Protein AF-A0A8J4XCF0-F1 (afdb_monomer_lite)

Organism: Clarias magur (NCBI:txid1594786)

Foldseek 3Di:
DDDDDPPDDDPPPPPVVVVCVVVVVVVVVVVVVVVVVVLVVLLVVLCVVPVDDSVPQDSVNSVVSSVVVVVVVVVVVPD

pLDDT: mean 77.09, std 19.8, range [38.53, 96.31]

Sequence (79 aa):
MTASNLGSGPEKSFNAKEERKLRKPLIEKRRRERINSSLEQLKGIMVDAYNLDQSKLEKADVLEITVQHMEGLQRGIGQ

Secondary structure (DSSP, 8-state):
---------------HHHHHHHHHHHHHHHHHHHHHHHHHHHHHHHHHHHT--GGG--HHHHHHHHHHHHHHHHHHTT-

Structure (mmCIF, N/CA/C/O backbone):
data_AF-A0A8J4XCF0-F1
#
_entry.id   AF-A0A8J4XCF0-F1
#
loop_
_atom_site.group_PDB
_atom_site.id
_atom_site.type_symbol
_atom_site.label_atom_id
_atom_site.label_alt_id
_atom_site.label_comp_id
_atom_site.label_asym_id
_atom_site.label_entity_id
_atom_site.label_seq_id
_atom_site.pdbx_PDB_ins_code
_atom_site.Cartn_x
_atom_site.Cartn_y
_atom_site.Cartn_z
_atom_site.occupancy
_atom_site.B_iso_or_equiv
_atom_site.auth_seq_id
_atom_site.auth_comp_id
_atom_site.auth_asym_id
_atom_site.auth_atom_id
_atom_site.pdbx_PDB_model_num
ATOM 1 N N . MET A 1 1 ? 52.195 -22.522 -48.086 1.00 41.22 1 MET A N 1
ATOM 2 C CA . MET A 1 1 ? 52.043 -21.096 -47.729 1.00 41.22 1 MET A CA 1
ATOM 3 C C . MET A 1 1 ? 50.574 -20.851 -47.451 1.00 41.22 1 MET A C 1
ATOM 5 O O . MET A 1 1 ? 49.736 -21.341 -48.195 1.00 41.22 1 MET A O 1
ATOM 9 N N . THR A 1 2 ? 50.292 -20.246 -46.307 1.00 40.59 2 THR A N 1
ATOM 10 C CA . THR A 1 2 ? 48.969 -20.063 -45.709 1.00 40.59 2 THR A CA 1
ATOM 11 C C . THR A 1 2 ? 48.252 -18.858 -46.318 1.00 40.59 2 THR A C 1
ATOM 13 O O . THR A 1 2 ? 48.906 -17.865 -46.614 1.00 40.59 2 THR A O 1
ATOM 16 N N . ALA A 1 3 ? 46.926 -18.933 -46.458 1.00 39.22 3 ALA A N 1
ATOM 17 C CA . ALA A 1 3 ? 45.978 -17.933 -45.942 1.00 39.22 3 ALA A CA 1
ATOM 18 C C . ALA A 1 3 ? 44.574 -18.192 -46.513 1.00 39.22 3 ALA A C 1
ATOM 20 O O . ALA A 1 3 ? 44.243 -17.802 -47.630 1.00 39.22 3 ALA A O 1
ATOM 21 N N . SER A 1 4 ? 43.738 -18.838 -45.706 1.00 49.06 4 SER A N 1
ATOM 22 C CA . SER A 1 4 ? 42.289 -18.861 -45.876 1.00 49.06 4 SER A CA 1
ATOM 23 C C . SER A 1 4 ? 41.738 -17.493 -45.462 1.00 49.06 4 SER A C 1
ATOM 25 O O . SER A 1 4 ? 41.831 -17.129 -44.292 1.00 49.06 4 SER A O 1
ATOM 27 N N . ASN A 1 5 ? 41.175 -16.726 -46.397 1.00 49.22 5 ASN A N 1
ATOM 28 C CA . ASN A 1 5 ? 40.516 -15.456 -46.093 1.00 49.22 5 ASN A CA 1
ATOM 29 C C . ASN A 1 5 ? 39.020 -15.699 -45.838 1.00 49.22 5 ASN A C 1
ATOM 31 O O . ASN A 1 5 ? 38.207 -15.694 -46.762 1.00 49.22 5 ASN A O 1
ATOM 35 N N . LEU A 1 6 ? 38.670 -15.942 -44.574 1.00 49.72 6 LEU A N 1
ATOM 36 C CA . LEU A 1 6 ? 37.291 -15.965 -44.089 1.00 49.72 6 LEU A CA 1
ATOM 37 C C . LEU A 1 6 ? 36.758 -14.526 -44.043 1.00 49.72 6 LEU A C 1
ATOM 39 O O . LEU A 1 6 ? 37.050 -13.774 -43.119 1.00 49.72 6 LEU A O 1
ATOM 43 N N . GLY A 1 7 ? 35.977 -14.142 -45.052 1.00 38.53 7 GLY A N 1
ATOM 44 C CA . GLY A 1 7 ? 35.178 -12.918 -45.028 1.00 38.53 7 GLY A CA 1
ATOM 45 C C . GLY A 1 7 ? 33.914 -13.130 -44.200 1.00 38.53 7 GLY A C 1
ATOM 46 O O . GLY A 1 7 ? 32.859 -13.436 -44.749 1.00 38.53 7 GLY A O 1
ATOM 47 N N . SER A 1 8 ? 34.024 -13.007 -42.879 1.00 48.00 8 SER A N 1
ATOM 48 C CA . SER A 1 8 ? 32.871 -12.876 -41.985 1.00 48.00 8 SER A CA 1
ATOM 49 C C . SER A 1 8 ? 32.157 -11.547 -42.255 1.00 48.00 8 SER A C 1
ATOM 51 O O . SER A 1 8 ? 32.799 -10.500 -42.336 1.00 48.00 8 SER A O 1
ATOM 53 N N . GLY A 1 9 ? 30.838 -11.630 -42.452 1.00 42.88 9 GLY A N 1
ATOM 54 C CA . GLY A 1 9 ? 29.947 -10.547 -42.872 1.00 42.88 9 GLY A CA 1
ATOM 55 C C . GLY A 1 9 ? 29.793 -9.388 -41.876 1.00 42.88 9 GLY A C 1
ATOM 56 O O . GLY A 1 9 ? 30.529 -9.294 -40.896 1.00 42.88 9 GLY A O 1
ATOM 57 N N . PRO A 1 10 ? 28.849 -8.464 -42.135 1.00 45.59 10 PRO A N 1
ATOM 58 C CA . PRO A 1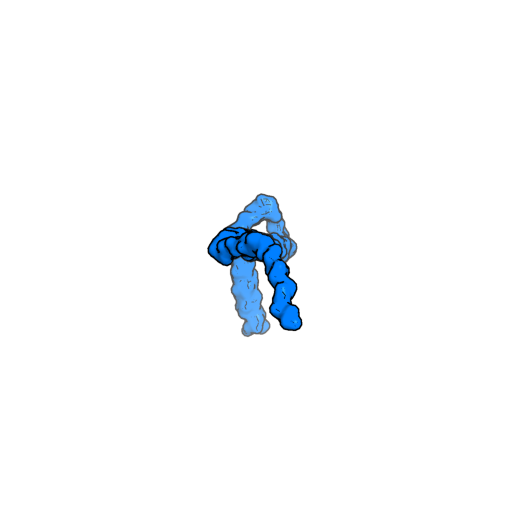 10 ? 28.761 -7.209 -41.409 1.00 45.59 10 PRO A CA 1
ATOM 59 C C . PRO A 1 10 ? 28.287 -7.471 -39.978 1.00 45.59 10 PRO A C 1
ATOM 61 O O . PRO A 1 10 ? 27.101 -7.693 -39.731 1.00 45.59 10 PRO A O 1
ATOM 64 N N . GLU A 1 11 ? 29.223 -7.417 -39.035 1.00 46.06 11 GLU A N 1
ATOM 65 C CA . GLU A 1 11 ? 28.948 -7.287 -37.609 1.00 46.06 11 GLU A CA 1
ATOM 66 C C . GLU A 1 11 ? 28.110 -6.013 -37.417 1.00 46.06 11 GLU A C 1
ATOM 68 O O . GLU A 1 11 ? 28.615 -4.886 -37.435 1.00 46.06 11 GLU A O 1
ATOM 73 N N . LYS A 1 12 ? 26.787 -6.180 -37.301 1.00 49.50 12 LYS A N 1
ATOM 74 C CA . LYS A 1 12 ? 25.880 -5.121 -36.856 1.00 49.50 12 LYS A CA 1
ATOM 75 C C . LYS A 1 12 ? 26.289 -4.755 -35.436 1.00 49.50 12 LYS A C 1
ATOM 77 O O . LYS A 1 12 ? 25.831 -5.362 -34.472 1.00 49.50 12 LYS A O 1
ATOM 82 N N . SER A 1 13 ? 27.126 -3.732 -35.322 1.00 50.47 13 SER A N 1
ATOM 83 C CA . SER A 1 13 ? 27.367 -2.989 -34.093 1.00 50.47 13 SER A CA 1
ATOM 84 C C . SER A 1 13 ? 26.040 -2.403 -33.610 1.00 50.47 13 SER A C 1
ATOM 86 O O . SER A 1 13 ? 25.693 -1.268 -33.936 1.00 50.47 13 SER A O 1
ATOM 88 N N . PHE A 1 14 ? 25.262 -3.188 -32.861 1.00 52.91 14 PHE A N 1
ATOM 89 C CA . PHE A 1 14 ? 24.129 -2.670 -32.110 1.00 52.91 14 PHE A CA 1
ATOM 90 C C . PHE A 1 14 ? 24.681 -1.612 -31.163 1.00 52.91 14 PHE A C 1
ATOM 92 O O . PHE A 1 14 ? 25.498 -1.876 -30.281 1.00 52.91 14 PHE A O 1
ATOM 99 N N . ASN A 1 15 ? 24.289 -0.371 -31.425 1.00 58.62 15 ASN A N 1
ATOM 100 C CA . ASN A 1 15 ? 24.777 0.801 -30.736 1.00 58.62 15 ASN A CA 1
ATOM 101 C C . ASN A 1 15 ? 24.452 0.632 -29.244 1.00 58.62 15 ASN A C 1
ATOM 103 O O . ASN A 1 15 ? 23.287 0.678 -28.857 1.00 58.62 15 ASN A O 1
ATOM 107 N N . ALA A 1 16 ? 25.456 0.429 -28.384 1.00 60.22 16 ALA A N 1
ATOM 108 C CA . ALA A 1 16 ? 25.275 0.191 -26.944 1.00 60.22 16 ALA A CA 1
ATOM 109 C C . ALA A 1 16 ? 24.419 1.277 -26.243 1.00 60.22 16 ALA A C 1
ATOM 111 O O . ALA A 1 16 ? 23.873 1.075 -25.153 1.00 60.22 16 ALA A O 1
ATOM 112 N N . LYS A 1 17 ? 24.266 2.451 -26.878 1.00 58.41 17 LYS A N 1
ATOM 113 C CA . LYS A 1 17 ? 23.316 3.500 -26.483 1.00 58.41 17 LYS A CA 1
ATOM 114 C C . LYS A 1 17 ? 21.846 3.109 -26.682 1.00 58.41 17 LYS A C 1
ATOM 116 O O . LYS A 1 17 ? 21.036 3.454 -25.824 1.00 58.41 17 LYS A O 1
ATOM 121 N N . GLU A 1 18 ? 21.487 2.420 -27.759 1.00 57.28 18 GLU A N 1
ATOM 122 C CA . GLU A 1 18 ? 20.126 1.924 -28.017 1.00 57.28 18 GLU A CA 1
ATOM 123 C C . GLU A 1 18 ? 19.775 0.765 -27.084 1.00 57.28 18 GLU A C 1
ATOM 125 O O . GLU A 1 18 ? 18.698 0.748 -26.491 1.00 57.28 18 GLU A O 1
ATOM 130 N N . GLU A 1 19 ? 20.731 -0.123 -26.821 1.00 55.84 19 GLU A N 1
ATOM 131 C CA . GLU A 1 19 ? 20.547 -1.213 -25.866 1.00 55.84 19 GLU A CA 1
ATOM 132 C C . GLU A 1 19 ? 20.357 -0.694 -24.428 1.00 55.84 19 GLU A C 1
ATOM 134 O O . GLU A 1 19 ? 19.468 -1.146 -23.706 1.00 55.84 19 GLU A O 1
ATOM 139 N N . ARG A 1 20 ? 21.105 0.342 -24.012 1.00 57.69 20 ARG A N 1
ATOM 140 C CA . ARG A 1 20 ? 20.832 1.049 -22.744 1.00 57.69 20 ARG A CA 1
ATOM 141 C C . ARG A 1 20 ? 19.474 1.746 -22.740 1.00 57.69 20 ARG A C 1
ATOM 143 O O . ARG A 1 20 ? 18.829 1.768 -21.693 1.00 57.69 20 ARG A O 1
ATOM 150 N N . LYS A 1 21 ? 19.036 2.324 -23.863 1.00 55.31 21 LYS A N 1
ATOM 151 C CA . LYS A 1 21 ? 17.712 2.962 -23.984 1.00 55.31 21 LYS A CA 1
ATOM 152 C C . LYS A 1 21 ? 16.564 1.951 -23.903 1.00 55.31 21 LYS A C 1
ATOM 154 O O . LYS A 1 21 ? 15.510 2.331 -23.414 1.00 55.31 21 LYS A O 1
ATOM 159 N N . LEU A 1 22 ? 16.776 0.693 -24.293 1.00 57.66 22 LEU A N 1
ATOM 160 C CA . LEU A 1 22 ? 15.796 -0.400 -24.187 1.00 57.66 22 LEU A CA 1
ATOM 161 C C . LEU A 1 22 ? 15.855 -1.141 -22.838 1.00 57.66 22 LEU A C 1
ATOM 163 O O . LEU A 1 22 ? 14.827 -1.540 -22.301 1.00 57.66 22 LEU A O 1
ATOM 167 N N . ARG A 1 23 ? 17.039 -1.276 -22.227 1.00 60.50 23 ARG A N 1
ATOM 168 C CA . ARG A 1 23 ? 17.204 -1.908 -20.902 1.00 60.50 23 ARG A CA 1
ATOM 169 C C . ARG A 1 23 ? 16.674 -1.035 -19.760 1.00 60.50 23 ARG A C 1
ATOM 171 O O . ARG A 1 23 ? 16.107 -1.555 -18.803 1.00 60.50 23 ARG A O 1
ATOM 178 N N . LYS A 1 24 ? 16.816 0.290 -19.859 1.00 60.84 24 LYS A N 1
ATOM 179 C CA . LYS A 1 24 ? 16.300 1.251 -18.866 1.00 60.84 24 LYS A CA 1
ATOM 180 C C . LYS A 1 24 ? 14.782 1.141 -18.609 1.00 60.84 24 LYS A C 1
ATOM 182 O O . LYS A 1 24 ? 14.418 1.037 -17.439 1.00 60.84 24 LYS A O 1
ATOM 187 N N . PRO A 1 25 ? 13.895 1.111 -19.624 1.00 72.38 25 PRO A N 1
ATOM 188 C CA . PRO A 1 25 ? 12.460 0.943 -19.397 1.00 72.38 25 PRO A CA 1
ATOM 189 C C . PRO A 1 25 ? 12.109 -0.433 -18.816 1.00 72.38 25 PRO A C 1
AT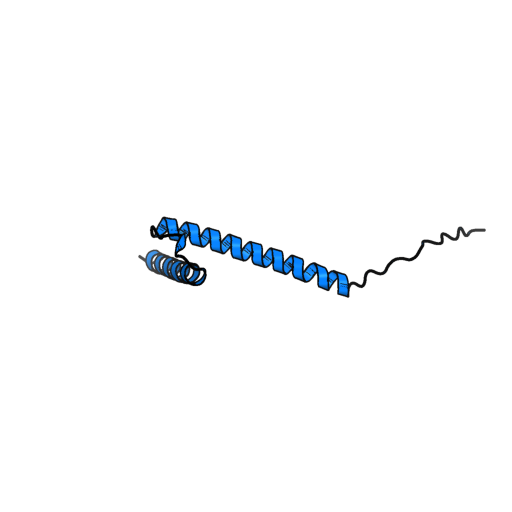OM 191 O O . PRO A 1 25 ? 11.170 -0.525 -18.032 1.00 72.38 25 PRO A O 1
ATOM 194 N N . LEU A 1 26 ? 12.885 -1.483 -19.109 1.00 74.75 26 LEU A N 1
ATOM 195 C CA . LEU A 1 26 ? 12.687 -2.810 -18.510 1.00 74.75 26 LEU A CA 1
ATOM 196 C C . LEU A 1 26 ? 13.046 -2.839 -17.017 1.00 74.75 26 LEU A C 1
ATOM 198 O O . LEU A 1 26 ? 12.298 -3.393 -16.212 1.00 74.75 26 LEU A O 1
ATOM 202 N N . ILE A 1 27 ? 14.162 -2.215 -16.630 1.00 82.31 27 ILE A N 1
ATOM 203 C CA . ILE A 1 27 ? 14.571 -2.111 -15.220 1.00 82.31 27 ILE A CA 1
ATOM 204 C C . ILE A 1 27 ? 13.547 -1.294 -14.430 1.00 82.31 27 ILE A C 1
ATOM 206 O O . ILE A 1 27 ? 13.138 -1.703 -13.345 1.00 82.31 27 ILE A O 1
ATOM 210 N N . GLU A 1 28 ? 13.093 -0.171 -14.986 1.00 84.75 28 GLU A N 1
ATOM 211 C CA . GLU A 1 28 ? 12.081 0.661 -14.338 1.00 84.75 28 GLU A CA 1
ATOM 212 C C . GLU A 1 28 ? 10.730 -0.056 -14.238 1.00 84.75 28 GLU A C 1
ATOM 214 O O . GLU A 1 28 ? 10.076 0.027 -13.199 1.00 84.75 28 GLU A O 1
ATOM 219 N N . LYS A 1 29 ? 10.332 -0.822 -15.262 1.00 86.88 29 LYS A N 1
ATOM 220 C CA . LYS A 1 29 ? 9.142 -1.680 -15.199 1.00 86.88 29 LYS A CA 1
ATOM 221 C C . LYS A 1 29 ? 9.244 -2.668 -14.035 1.00 86.88 29 LYS A C 1
ATOM 223 O O . LYS A 1 29 ? 8.352 -2.696 -13.193 1.00 86.88 29 LYS A O 1
ATOM 228 N N . ARG A 1 30 ? 10.367 -3.383 -13.913 1.00 88.00 30 ARG A N 1
ATOM 229 C CA . ARG A 1 30 ? 10.599 -4.327 -12.809 1.00 88.00 30 ARG A CA 1
ATOM 230 C C . ARG A 1 30 ? 10.613 -3.636 -11.444 1.00 88.00 30 ARG A C 1
ATOM 232 O O . ARG A 1 30 ? 10.103 -4.177 -10.467 1.00 88.00 30 ARG A O 1
ATOM 239 N N . ARG A 1 31 ? 11.184 -2.429 -11.356 1.00 92.06 31 ARG A N 1
ATOM 240 C CA . ARG A 1 31 ? 11.163 -1.621 -10.128 1.00 92.06 31 ARG A CA 1
ATOM 241 C C . ARG A 1 31 ? 9.729 -1.259 -9.738 1.00 92.06 31 ARG A C 1
ATOM 243 O O . ARG A 1 31 ? 9.366 -1.435 -8.579 1.00 92.06 31 ARG A O 1
ATOM 250 N N . ARG A 1 32 ? 8.915 -0.800 -10.694 1.00 93.50 32 ARG A N 1
ATOM 251 C CA . ARG A 1 32 ? 7.498 -0.460 -10.479 1.00 93.50 32 ARG A CA 1
ATOM 252 C C . ARG A 1 32 ? 6.667 -1.671 -10.082 1.00 93.50 32 ARG A C 1
ATOM 254 O O . ARG A 1 32 ? 5.864 -1.557 -9.167 1.00 93.50 32 ARG A O 1
ATOM 261 N N . GLU A 1 33 ? 6.881 -2.819 -10.718 1.00 93.75 33 GLU A N 1
ATOM 262 C CA . GLU A 1 33 ? 6.227 -4.080 -10.349 1.00 93.75 33 GLU A CA 1
ATOM 263 C C . GLU A 1 33 ? 6.544 -4.465 -8.904 1.00 93.75 33 GLU A C 1
ATOM 265 O O . GLU A 1 33 ? 5.628 -4.749 -8.139 1.00 93.75 33 GLU A O 1
ATOM 270 N N . ARG A 1 34 ? 7.818 -4.382 -8.494 1.00 96.31 34 ARG A N 1
ATOM 271 C CA . ARG A 1 34 ? 8.209 -4.626 -7.097 1.00 96.31 34 ARG A CA 1
ATOM 272 C C . ARG A 1 34 ? 7.515 -3.667 -6.130 1.00 96.31 34 ARG A C 1
ATOM 274 O O . ARG A 1 34 ? 6.967 -4.123 -5.138 1.00 96.31 34 ARG A O 1
ATOM 281 N N . ILE A 1 35 ? 7.503 -2.367 -6.431 1.00 94.19 35 ILE A N 1
ATOM 282 C CA . ILE A 1 35 ? 6.840 -1.358 -5.587 1.00 94.19 35 ILE A CA 1
ATOM 283 C C . ILE A 1 35 ? 5.340 -1.644 -5.469 1.00 94.19 35 ILE A C 1
ATOM 285 O O . ILE A 1 35 ? 4.806 -1.655 -4.366 1.00 94.19 35 ILE A O 1
ATOM 289 N N . ASN A 1 36 ? 4.663 -1.906 -6.587 1.00 94.75 36 ASN A N 1
ATOM 290 C CA . ASN A 1 36 ? 3.231 -2.192 -6.580 1.00 94.75 36 ASN A CA 1
ATOM 291 C C . ASN A 1 36 ? 2.917 -3.497 -5.837 1.00 94.75 36 ASN A C 1
ATOM 293 O O . ASN A 1 36 ? 1.965 -3.525 -5.068 1.00 94.75 36 ASN A O 1
ATOM 297 N N . SER A 1 37 ? 3.732 -4.542 -6.006 1.00 95.38 37 SER A N 1
ATOM 298 C CA . SER A 1 37 ? 3.570 -5.797 -5.265 1.00 95.38 37 SER A CA 1
ATOM 299 C C . SER A 1 37 ? 3.706 -5.587 -3.759 1.00 95.38 37 SER A C 1
ATOM 301 O O . SER A 1 37 ? 2.927 -6.154 -3.001 1.00 95.38 37 SER A O 1
ATOM 303 N N . SER A 1 38 ? 4.676 -4.784 -3.315 1.00 94.94 38 SER A N 1
ATOM 304 C CA . SER A 1 38 ? 4.833 -4.468 -1.893 1.00 94.94 38 SER A CA 1
ATOM 305 C C . SER A 1 38 ? 3.675 -3.626 -1.359 1.00 94.94 38 SER A C 1
ATOM 307 O O . SER A 1 38 ? 3.212 -3.879 -0.255 1.00 94.94 38 SER A O 1
ATOM 309 N N . LEU A 1 39 ? 3.170 -2.662 -2.135 1.00 94.94 39 LEU A N 1
ATOM 310 C CA . LEU A 1 39 ? 2.007 -1.862 -1.738 1.00 94.94 39 LEU A CA 1
ATOM 311 C C . LEU A 1 39 ? 0.734 -2.705 -1.610 1.00 94.94 39 LEU A C 1
ATOM 313 O O . LEU A 1 39 ? -0.029 -2.487 -0.677 1.00 94.94 39 LEU A O 1
ATOM 317 N N . GLU A 1 40 ? 0.515 -3.673 -2.502 1.00 94.31 40 GLU A N 1
ATOM 318 C CA . GLU A 1 40 ? -0.642 -4.574 -2.411 1.00 94.31 40 GLU A CA 1
ATOM 319 C C . GLU A 1 40 ? -0.555 -5.475 -1.172 1.00 94.31 40 GLU A C 1
ATOM 321 O O . GLU A 1 40 ? -1.536 -5.650 -0.456 1.00 94.31 40 GLU A O 1
ATOM 326 N N . GLN A 1 41 ? 0.641 -5.991 -0.867 1.00 95.00 41 GLN A N 1
ATOM 327 C CA . GLN A 1 41 ? 0.873 -6.765 0.355 1.00 95.00 41 GLN A CA 1
ATOM 328 C C . GLN A 1 41 ? 0.618 -5.926 1.610 1.00 95.00 41 GLN A C 1
ATOM 330 O O . GLN A 1 41 ? -0.090 -6.376 2.505 1.00 95.00 41 GLN A O 1
ATOM 335 N N . LEU A 1 42 ? 1.149 -4.698 1.664 1.00 95.06 42 LEU A N 1
ATOM 336 C CA . LEU A 1 42 ? 0.888 -3.773 2.771 1.00 95.06 42 LEU A CA 1
ATOM 337 C C . LEU A 1 42 ? -0.605 -3.488 2.916 1.00 95.06 42 LEU A C 1
ATOM 339 O O . LEU A 1 42 ? -1.133 -3.552 4.021 1.00 95.06 42 LEU A O 1
ATOM 343 N N . LYS A 1 43 ? -1.298 -3.237 1.802 1.00 94.56 43 LYS A N 1
ATOM 344 C CA . LYS A 1 43 ? -2.742 -3.013 1.785 1.00 94.56 43 LYS A CA 1
ATOM 345 C C . LYS A 1 43 ? -3.508 -4.193 2.385 1.00 94.56 43 LYS A C 1
ATOM 347 O O . LYS A 1 43 ? -4.362 -3.960 3.231 1.00 94.56 43 LYS A O 1
ATOM 352 N N . GLY A 1 44 ? -3.175 -5.428 2.005 1.00 94.38 44 GLY A N 1
ATOM 353 C CA . GLY A 1 44 ? -3.779 -6.633 2.582 1.00 94.38 44 GLY A CA 1
ATOM 354 C C . GLY A 1 44 ? -3.554 -6.737 4.092 1.00 94.38 44 GLY A C 1
ATOM 355 O O . GLY A 1 44 ? -4.513 -6.855 4.846 1.00 94.38 44 GLY A O 1
ATOM 356 N N . ILE A 1 45 ? -2.306 -6.578 4.546 1.00 94.12 45 ILE A N 1
ATOM 357 C CA . ILE A 1 45 ? -1.971 -6.642 5.979 1.00 94.12 45 ILE A CA 1
ATOM 358 C C . ILE A 1 45 ? -2.737 -5.573 6.773 1.00 94.12 45 ILE A C 1
ATOM 360 O O . ILE A 1 45 ? -3.242 -5.862 7.853 1.00 94.12 45 ILE A O 1
ATOM 364 N N . MET A 1 46 ? -2.844 -4.343 6.257 1.00 93.69 46 MET A N 1
ATOM 365 C CA . MET A 1 46 ? -3.576 -3.266 6.936 1.00 93.69 46 MET A CA 1
ATOM 366 C C . MET A 1 46 ? -5.091 -3.502 6.937 1.00 93.69 46 MET A C 1
ATOM 368 O O . MET A 1 46 ? -5.740 -3.241 7.948 1.00 93.69 46 MET A O 1
ATOM 372 N N . VAL A 1 47 ? -5.659 -4.019 5.843 1.00 94.00 47 VAL A N 1
ATOM 373 C CA . VAL A 1 47 ? -7.077 -4.413 5.777 1.00 94.00 47 VAL A CA 1
ATOM 374 C C . VAL A 1 47 ? -7.390 -5.475 6.825 1.00 94.00 47 VAL A C 1
ATOM 376 O O . VAL A 1 47 ? -8.341 -5.296 7.582 1.00 94.00 47 VAL A O 1
ATOM 379 N N . ASP A 1 48 ? -6.557 -6.508 6.933 1.00 92.44 48 ASP A N 1
ATOM 380 C CA . ASP A 1 48 ? -6.749 -7.595 7.894 1.00 92.44 48 ASP A CA 1
ATOM 381 C C . 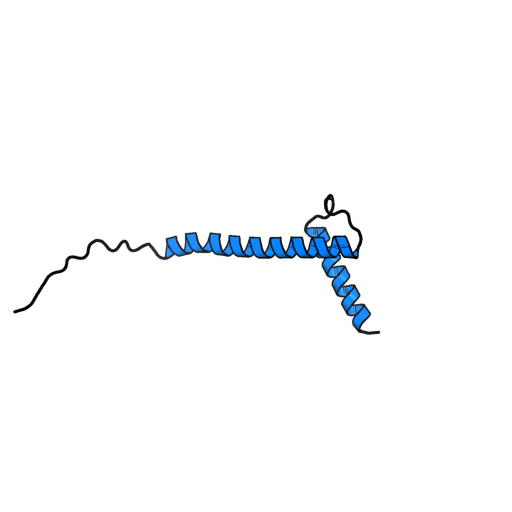ASP A 1 48 ? -6.545 -7.123 9.344 1.00 92.44 48 ASP A C 1
ATOM 383 O O . ASP A 1 48 ? -7.327 -7.462 10.231 1.00 92.44 48 ASP A O 1
ATOM 387 N N . ALA A 1 49 ? -5.519 -6.302 9.599 1.00 90.50 49 ALA A N 1
ATOM 388 C CA . ALA A 1 49 ? -5.191 -5.824 10.944 1.00 90.50 49 ALA A CA 1
ATOM 389 C C . ALA A 1 49 ? -6.227 -4.836 11.509 1.00 90.50 49 ALA A C 1
ATOM 391 O O . ALA A 1 49 ? -6.466 -4.819 12.716 1.00 90.50 49 ALA A O 1
ATOM 392 N N . TYR A 1 50 ? -6.835 -4.012 10.652 1.00 90.19 50 TYR A N 1
ATOM 393 C CA . TYR A 1 50 ? -7.731 -2.923 11.058 1.00 90.19 50 TYR A CA 1
ATOM 394 C C . TYR A 1 50 ? -9.183 -3.104 10.580 1.00 90.19 50 TYR A C 1
ATOM 396 O O . TYR A 1 50 ? -10.007 -2.222 10.815 1.00 90.19 50 TYR A O 1
ATOM 404 N N . ASN A 1 51 ? -9.518 -4.237 9.947 1.00 91.19 51 ASN A N 1
ATOM 405 C CA . ASN A 1 51 ? -10.828 -4.519 9.336 1.0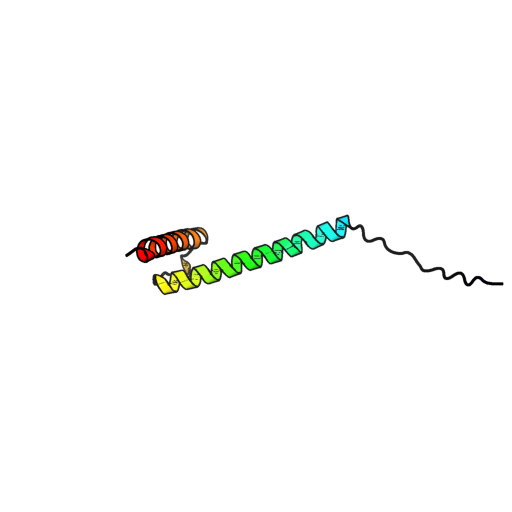0 91.19 51 ASN A CA 1
ATOM 406 C C . ASN A 1 51 ? -11.297 -3.398 8.387 1.00 91.19 51 ASN A C 1
ATOM 408 O O . ASN A 1 51 ? -12.446 -2.953 8.433 1.00 91.19 51 ASN A O 1
ATOM 412 N N . LEU A 1 52 ? -10.383 -2.903 7.549 1.00 90.06 52 LEU A N 1
ATOM 413 C CA . LEU A 1 52 ? -10.648 -1.784 6.641 1.00 90.06 52 LEU A CA 1
ATOM 414 C C . LEU A 1 52 ? -11.305 -2.253 5.341 1.00 90.06 52 LEU A C 1
ATOM 416 O O . LEU A 1 52 ? -11.119 -3.376 4.887 1.00 90.06 52 LEU A O 1
ATOM 420 N N . ASP A 1 53 ? -12.033 -1.353 4.685 1.00 89.94 53 ASP A N 1
ATOM 421 C CA . ASP A 1 53 ? -12.601 -1.615 3.365 1.00 89.94 53 ASP A CA 1
ATOM 422 C C . ASP A 1 53 ? -11.531 -1.426 2.276 1.00 89.94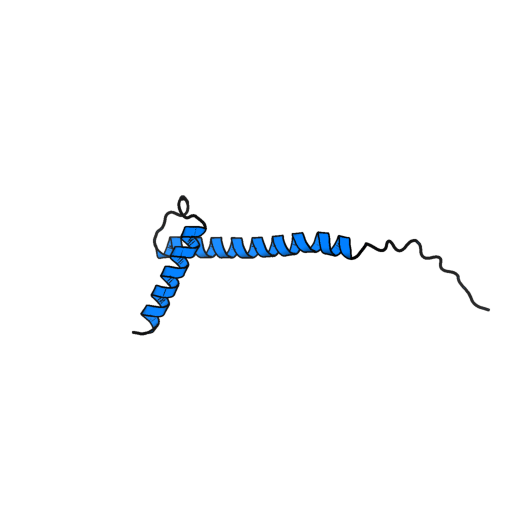 53 ASP A C 1
ATOM 424 O O . ASP A 1 53 ? -11.109 -0.305 1.972 1.00 89.94 53 ASP A O 1
ATOM 428 N N . GLN A 1 54 ? -11.108 -2.532 1.657 1.00 88.50 54 GLN A N 1
ATOM 429 C CA . GLN A 1 54 ? -10.090 -2.539 0.604 1.00 88.50 54 GLN A CA 1
ATOM 430 C C . GLN A 1 54 ? -10.451 -1.615 -0.575 1.00 88.50 54 GLN A C 1
ATOM 432 O O . GLN A 1 54 ? -9.552 -1.055 -1.211 1.00 88.50 54 GLN A O 1
ATOM 437 N N . SER A 1 55 ? -11.742 -1.434 -0.876 1.00 90.00 55 SER A N 1
ATOM 438 C CA . SER A 1 55 ? -12.198 -0.616 -2.009 1.00 90.00 55 SER A CA 1
ATOM 439 C C . SER A 1 55 ? -11.967 0.886 -1.815 1.00 90.00 55 SER A C 1
ATOM 441 O O . SER A 1 55 ? -11.887 1.620 -2.798 1.00 90.00 55 SER A O 1
ATOM 443 N N . LYS A 1 56 ? -11.806 1.331 -0.563 1.00 87.75 56 LYS A N 1
ATOM 444 C CA . LYS A 1 56 ? -11.635 2.743 -0.191 1.00 87.75 56 LYS A CA 1
ATOM 445 C C . LYS A 1 56 ? -10.197 3.119 0.148 1.00 87.75 56 LYS A C 1
ATOM 447 O O . LYS A 1 56 ? -9.926 4.292 0.348 1.00 87.75 56 LYS A O 1
ATOM 452 N N . LEU A 1 57 ? -9.293 2.140 0.226 1.00 90.06 57 LEU A N 1
ATOM 453 C CA . LEU A 1 57 ? -7.900 2.379 0.596 1.00 90.06 57 LEU A CA 1
ATOM 454 C C . LEU A 1 57 ? -7.086 2.833 -0.619 1.00 90.06 57 LEU A C 1
ATOM 456 O O . LEU A 1 57 ? -6.752 2.017 -1.495 1.00 90.06 57 LEU A O 1
ATOM 460 N N . GLU A 1 58 ? -6.750 4.119 -0.670 1.00 92.62 58 GLU A N 1
ATOM 461 C CA . GLU A 1 58 ? -5.845 4.670 -1.671 1.00 92.62 58 GLU A CA 1
ATOM 462 C C . GLU A 1 58 ? -4.380 4.383 -1.313 1.00 92.62 58 GLU A C 1
ATOM 464 O O . GLU A 1 58 ? -4.032 3.974 -0.206 1.00 92.62 58 GLU A O 1
ATOM 469 N N . LYS A 1 59 ? -3.468 4.593 -2.270 1.00 90.44 59 LYS A N 1
ATOM 470 C CA . LYS A 1 59 ? -2.033 4.347 -2.040 1.00 90.44 59 LYS A CA 1
ATOM 471 C C . LYS A 1 59 ? -1.445 5.239 -0.943 1.00 90.44 59 LYS A C 1
ATOM 473 O O . LYS A 1 59 ? -0.501 4.812 -0.286 1.00 90.44 59 LYS A O 1
ATOM 478 N N . ALA A 1 60 ? -1.963 6.457 -0.783 1.00 94.44 60 ALA A N 1
ATOM 479 C CA . ALA A 1 60 ? -1.529 7.373 0.267 1.00 94.44 60 ALA A CA 1
ATOM 480 C C . ALA A 1 60 ? -1.943 6.850 1.651 1.00 94.44 60 ALA A C 1
ATOM 482 O O . ALA A 1 60 ? -1.078 6.707 2.511 1.00 94.44 60 ALA A O 1
ATOM 483 N N . ASP A 1 61 ? -3.206 6.442 1.805 1.00 92.56 61 ASP A N 1
ATOM 484 C CA . ASP A 1 61 ? -3.731 5.873 3.054 1.00 92.56 61 ASP A CA 1
ATOM 485 C C . ASP A 1 61 ? -2.960 4.619 3.470 1.00 92.56 61 ASP A C 1
ATOM 487 O O . ASP A 1 61 ? -2.576 4.471 4.626 1.00 92.56 61 ASP A O 1
ATOM 491 N N . VAL A 1 62 ? -2.671 3.720 2.516 1.00 93.44 62 VAL A N 1
ATOM 492 C CA . VAL A 1 62 ? -1.875 2.507 2.779 1.00 93.44 62 VAL A CA 1
ATOM 493 C C . VAL A 1 62 ? -0.525 2.877 3.396 1.00 93.44 62 VAL A C 1
ATOM 495 O O . VAL A 1 62 ? -0.099 2.238 4.356 1.00 93.44 62 VAL A O 1
ATOM 498 N N . LEU A 1 63 ? 0.154 3.897 2.862 1.00 95.56 63 LEU A N 1
ATOM 499 C CA . LEU A 1 63 ? 1.444 4.350 3.384 1.00 95.56 63 LEU A CA 1
ATOM 500 C C . LEU A 1 63 ? 1.300 4.978 4.774 1.00 95.56 63 LEU A C 1
ATOM 502 O O . LEU A 1 63 ? 2.077 4.638 5.663 1.00 95.56 63 LEU A O 1
ATOM 506 N N . GLU A 1 64 ? 0.312 5.847 4.970 1.00 94.44 64 GLU A N 1
ATOM 507 C CA . GLU A 1 64 ? 0.074 6.533 6.243 1.00 94.44 64 GLU A CA 1
ATOM 508 C C . GLU A 1 64 ? -0.259 5.550 7.373 1.00 94.44 64 GLU A C 1
ATOM 510 O O . GLU A 1 64 ? 0.412 5.539 8.407 1.00 94.44 64 GLU A O 1
ATOM 515 N N . ILE A 1 65 ? -1.223 4.654 7.146 1.00 94.06 65 ILE A N 1
ATOM 516 C CA . ILE A 1 65 ? -1.651 3.649 8.129 1.00 94.06 65 ILE A CA 1
ATOM 517 C C . ILE A 1 65 ? -0.496 2.694 8.451 1.00 94.06 65 ILE A C 1
ATOM 519 O O . ILE A 1 65 ? -0.272 2.367 9.617 1.00 94.06 65 ILE A O 1
ATOM 523 N N . THR A 1 66 ? 0.291 2.292 7.444 1.00 94.62 66 THR A N 1
ATOM 524 C CA . THR A 1 66 ? 1.473 1.442 7.665 1.00 94.62 66 THR A CA 1
ATOM 525 C C . THR A 1 66 ? 2.497 2.135 8.565 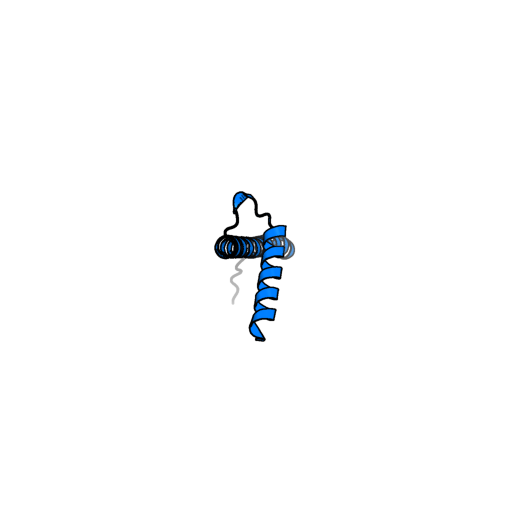1.00 94.62 66 THR A C 1
ATOM 527 O O . THR A 1 66 ? 3.031 1.505 9.479 1.00 94.62 66 THR A O 1
ATOM 530 N N . VAL A 1 67 ? 2.775 3.424 8.341 1.00 95.12 67 VAL A N 1
ATOM 531 C CA . VAL A 1 67 ? 3.712 4.191 9.179 1.00 95.12 67 VAL A CA 1
ATOM 532 C C . VAL A 1 67 ? 3.186 4.287 10.610 1.00 95.12 67 VAL A C 1
ATOM 534 O O . VAL A 1 67 ? 3.916 3.960 11.546 1.00 95.12 67 VAL A O 1
ATOM 537 N N . GLN A 1 68 ? 1.910 4.632 10.789 1.00 92.25 68 GLN A N 1
ATOM 538 C CA . GLN A 1 68 ? 1.282 4.708 12.109 1.00 92.25 68 GLN A CA 1
ATOM 539 C C . GLN A 1 68 ? 1.335 3.364 12.854 1.00 92.25 68 GLN A C 1
ATOM 541 O O . GLN A 1 68 ? 1.629 3.330 14.053 1.00 92.25 68 GLN A O 1
ATOM 546 N N . HIS A 1 69 ? 1.091 2.255 12.148 1.00 91.69 69 HIS A N 1
ATOM 547 C CA . HIS A 1 69 ? 1.209 0.906 12.696 1.00 91.69 69 HIS A CA 1
ATOM 548 C C . HIS A 1 69 ? 2.639 0.620 13.171 1.00 91.69 69 HIS A C 1
ATOM 550 O O . HIS A 1 69 ? 2.835 0.193 14.308 1.00 91.69 69 HIS A O 1
ATOM 556 N N . MET A 1 70 ? 3.649 0.912 12.343 1.00 92.81 70 MET A N 1
ATOM 557 C CA . MET A 1 70 ? 5.058 0.704 12.696 1.00 92.81 70 MET A CA 1
ATOM 558 C C . MET A 1 70 ? 5.496 1.538 13.901 1.00 92.81 70 MET A C 1
ATOM 560 O O . MET A 1 70 ? 6.187 1.024 14.778 1.00 92.81 70 MET A O 1
ATOM 564 N N . GLU A 1 71 ? 5.072 2.796 13.988 1.00 92.25 71 GLU A N 1
ATOM 565 C CA . GLU A 1 71 ? 5.346 3.616 15.166 1.00 92.25 71 GLU A CA 1
ATOM 566 C C . GLU A 1 71 ? 4.652 3.077 16.424 1.00 92.25 71 GLU A C 1
ATOM 568 O O . GLU A 1 71 ? 5.215 3.116 17.518 1.00 92.25 71 GLU A O 1
ATOM 573 N N . GLY A 1 72 ? 3.426 2.562 16.285 1.00 88.44 72 GLY A N 1
ATOM 574 C CA . GLY A 1 72 ? 2.713 1.880 17.364 1.00 88.44 72 GLY A CA 1
ATOM 575 C C . GLY A 1 72 ? 3.486 0.665 17.877 1.00 88.44 72 GLY A C 1
ATOM 576 O O . GLY A 1 72 ? 3.674 0.529 19.085 1.00 88.44 72 GLY A O 1
ATOM 577 N N . LEU A 1 73 ? 4.005 -0.162 16.964 1.00 88.50 73 LEU A N 1
ATOM 578 C CA . LEU A 1 73 ? 4.852 -1.307 17.301 1.00 88.50 73 LEU A CA 1
ATOM 579 C C . LEU A 1 73 ? 6.138 -0.870 18.010 1.00 88.50 73 LEU A C 1
ATOM 581 O O . LEU A 1 73 ? 6.486 -1.432 19.042 1.00 88.50 73 LEU A O 1
ATOM 585 N N . GLN A 1 74 ? 6.821 0.162 17.511 1.00 86.56 74 GLN A N 1
ATOM 586 C CA . GLN A 1 74 ? 8.044 0.678 18.137 1.00 86.56 74 GLN A CA 1
ATOM 587 C C . GLN A 1 74 ? 7.802 1.205 19.556 1.00 86.56 74 GLN A C 1
ATOM 589 O O . GLN A 1 74 ? 8.628 0.976 20.436 1.00 86.56 74 GLN A O 1
ATOM 594 N N . ARG A 1 75 ? 6.664 1.867 19.799 1.00 81.81 75 ARG A N 1
ATOM 595 C CA . ARG A 1 75 ? 6.276 2.335 21.140 1.00 81.81 75 ARG A CA 1
ATOM 596 C C . ARG A 1 75 ? 5.884 1.187 22.080 1.00 81.81 75 ARG A C 1
ATOM 598 O O . ARG A 1 75 ? 6.108 1.301 23.279 1.00 81.81 75 ARG A O 1
ATOM 605 N N . GLY A 1 76 ? 5.330 0.093 21.553 1.00 63.12 76 GLY A N 1
ATOM 606 C CA . GLY A 1 76 ? 4.961 -1.100 22.326 1.00 63.12 76 GLY A CA 1
ATOM 607 C C . GLY A 1 76 ? 6.125 -2.041 22.659 1.00 63.12 76 GLY A C 1
ATOM 608 O O . GLY A 1 76 ? 6.033 -2.787 23.622 1.00 63.12 76 GLY A O 1
ATOM 609 N N . ILE A 1 77 ? 7.235 -1.993 21.913 1.00 59.16 77 ILE A N 1
ATOM 610 C CA . ILE A 1 77 ? 8.431 -2.838 22.134 1.00 59.16 77 ILE A CA 1
ATOM 611 C C . ILE A 1 77 ? 9.292 -2.347 23.327 1.00 59.16 77 ILE A C 1
ATOM 613 O O . ILE A 1 77 ? 10.288 -2.974 23.682 1.00 59.16 77 ILE A O 1
ATOM 617 N N . GLY A 1 78 ? 8.906 -1.244 23.980 1.00 54.81 78 GLY A N 1
ATOM 618 C CA . GLY A 1 78 ? 9.612 -0.656 25.126 1.00 54.81 78 GLY A CA 1
ATOM 619 C C . GLY A 1 78 ? 8.927 -0.785 26.494 1.00 54.81 78 GLY A C 1
ATOM 620 O O . GLY A 1 78 ? 9.360 -0.084 27.406 1.00 54.81 78 GLY A O 1
ATOM 621 N N . GLN A 1 79 ? 7.876 -1.602 26.644 1.00 41.44 79 GLN A N 1
ATOM 622 C CA . GLN A 1 79 ? 7.130 -1.795 27.904 1.00 41.44 79 GLN A CA 1
ATOM 623 C C . GLN A 1 79 ? 7.008 -3.276 28.263 1.00 41.44 79 GLN A C 1
ATOM 625 O O . GLN A 1 79 ? 6.721 -4.076 27.345 1.00 41.44 79 GLN A O 1
#

Radius of gyration: 26.26 Å; chains: 1; bounding box: 65×28×76 Å

InterPro domains:
  IPR011598 Myc-type, basic helix-loop-helix (bHLH) domain [PF00010] (20-74)
  IPR011598 Myc-type, basic helix-loop-helix (bHLH) domain [PS50888] (19-73)
  IPR011598 Myc-type, basic helix-loop-helix (bHLH) domain [SM00353] (25-79)
  IPR036638 Helix-loop-helix DNA-binding domain superfamily [G3DSA:4.10.280.10] (12-76)
  IPR036638 Helix-loop-helix DNA-binding domain superfamily [SSF47459] (10-76)
  IPR050370 Hairy and Enhancer of Split/HEY-related [PTHR10985] (18-74)